Protein AF-A0A7J2KED1-F1 (afdb_monomer_lite)

Sequence (112 aa):
MYSKAILILIALILLGLGVIFLIAAARNISRLFVAIPLIALGGGIILYSMKPTPQIYKVTVQWEPGGKVLAQELKCPRCGATLPPPDPTKSMDIIKCPYCGATIKLEEQPIW

Foldseek 3Di:
DVVLVVLLVVLVVLLVVLVVLVVVCVVPVVSPVVSVVSNVSSVVSVVVSPDDDDDPPPPPDDDDPPDPPPLPQPQDPVHRHGADDDDPPDDQQWDQGPPPRDTDGPDDDDDD

Secondary structure (DSSP, 8-state):
-HHHHHHHHHHHHHHHHHHHHHHHTTT-GGGHHHHHHHHHHHHHHHHHHTSPPP-----------SS-------B-TTT-PBPPPPPTTS-TT-EEPTTT--EE---PPP--

Radius of gyration: 34.32 Å; chains: 1; bounding box: 62×32×85 Å

pLDDT: mean 72.65, std 19.13, range [36.25, 95.88]

Structure (mmCIF, N/CA/C/O backbone):
data_AF-A0A7J2KED1-F1
#
_entry.id   AF-A0A7J2KED1-F1
#
loop_
_atom_site.group_PDB
_atom_site.id
_atom_site.type_symbol
_atom_site.label_atom_id
_atom_site.label_alt_id
_atom_site.label_comp_id
_atom_site.label_asym_id
_atom_site.label_entity_id
_atom_site.label_seq_id
_atom_site.pdbx_PDB_ins_code
_atom_site.Cartn_x
_atom_site.Cartn_y
_atom_site.Cartn_z
_atom_site.occupancy
_atom_site.B_iso_or_equiv
_atom_site.auth_seq_id
_atom_site.auth_comp_id
_atom_site.auth_asym_id
_atom_site.auth_atom_id
_atom_site.pdbx_PDB_model_num
ATOM 1 N N . MET A 1 1 ? -12.126 6.780 1.538 1.00 59.22 1 MET A N 1
ATOM 2 C CA . MET A 1 1 ? -12.184 6.278 0.143 1.00 59.22 1 MET A CA 1
ATOM 3 C C . MET A 1 1 ? -11.314 7.095 -0.818 1.00 59.22 1 MET A C 1
ATOM 5 O O . MET A 1 1 ? -10.508 6.496 -1.516 1.00 59.22 1 MET A O 1
ATOM 9 N N . TYR A 1 2 ? -11.382 8.434 -0.801 1.00 69.19 2 TYR A N 1
ATOM 10 C CA . TYR A 1 2 ? -10.632 9.318 -1.718 1.00 69.19 2 TYR A CA 1
ATOM 11 C C . TYR A 1 2 ? -9.098 9.160 -1.711 1.00 69.19 2 TYR A C 1
ATOM 13 O O . TYR A 1 2 ? -8.480 9.182 -2.769 1.00 69.19 2 TYR A O 1
ATOM 21 N N . SER A 1 3 ? -8.479 8.923 -0.548 1.00 81.50 3 SER A N 1
ATOM 22 C CA . SER A 1 3 ? -7.014 8.794 -0.438 1.00 81.50 3 SER A CA 1
ATOM 23 C C . SER A 1 3 ? -6.430 7.646 -1.284 1.00 81.50 3 SER A C 1
ATOM 25 O O . SER A 1 3 ? -5.409 7.832 -1.942 1.00 81.50 3 SER A O 1
ATOM 27 N N . LYS A 1 4 ? -7.108 6.488 -1.359 1.00 85.69 4 LYS A N 1
ATOM 28 C CA . LYS A 1 4 ? -6.642 5.349 -2.172 1.00 85.69 4 LYS A CA 1
ATOM 29 C C . LYS A 1 4 ? -6.753 5.619 -3.674 1.00 85.69 4 LYS A C 1
ATOM 31 O O . LYS A 1 4 ? -5.864 5.236 -4.424 1.00 85.69 4 LYS A O 1
ATOM 36 N N . ALA A 1 5 ? -7.815 6.301 -4.105 1.00 87.62 5 ALA A N 1
ATOM 37 C CA . ALA A 1 5 ? -8.014 6.650 -5.511 1.00 87.62 5 ALA A CA 1
ATOM 38 C C . ALA A 1 5 ? -6.928 7.615 -6.017 1.00 87.62 5 ALA A C 1
ATOM 40 O O . ALA A 1 5 ? -6.387 7.420 -7.102 1.00 87.62 5 ALA A O 1
ATOM 41 N N . ILE A 1 6 ? -6.552 8.602 -5.197 1.00 90.88 6 ILE A N 1
ATOM 42 C CA . ILE A 1 6 ? -5.477 9.552 -5.516 1.00 90.88 6 ILE A CA 1
ATOM 43 C C . ILE A 1 6 ? -4.126 8.828 -5.635 1.00 90.88 6 ILE A C 1
ATOM 45 O O . ILE A 1 6 ? -3.398 9.051 -6.599 1.00 90.88 6 ILE A O 1
ATOM 49 N N . LEU A 1 7 ? -3.815 7.913 -4.709 1.00 90.94 7 LEU A N 1
ATOM 50 C CA . LEU A 1 7 ? -2.588 7.106 -4.764 1.00 90.94 7 LEU A CA 1
ATOM 51 C C . LEU A 1 7 ? -2.512 6.243 -6.032 1.00 90.94 7 LEU A C 1
ATOM 53 O O . LEU A 1 7 ? -1.450 6.144 -6.641 1.00 90.94 7 LEU A O 1
ATOM 57 N N . ILE A 1 8 ? -3.633 5.654 -6.454 1.00 91.44 8 ILE A N 1
ATOM 58 C CA . ILE A 1 8 ? -3.702 4.842 -7.678 1.00 91.44 8 ILE A CA 1
ATOM 59 C C . ILE A 1 8 ? -3.509 5.707 -8.930 1.00 91.44 8 ILE A C 1
ATOM 61 O O . ILE A 1 8 ? -2.772 5.306 -9.827 1.00 91.44 8 ILE A O 1
ATOM 65 N N . LEU A 1 9 ? -4.110 6.901 -8.987 1.00 94.38 9 LEU A N 1
ATOM 66 C CA . LEU A 1 9 ? -3.908 7.835 -10.102 1.00 94.38 9 LEU A CA 1
ATOM 67 C C . LEU A 1 9 ? -2.439 8.252 -10.236 1.00 94.38 9 LEU A C 1
ATOM 69 O O . LEU A 1 9 ? -1.882 8.207 -11.332 1.00 94.38 9 LEU A O 1
ATOM 73 N N . ILE A 1 10 ? -1.795 8.599 -9.119 1.00 94.00 10 ILE A N 1
ATOM 74 C CA . ILE A 1 10 ? -0.367 8.944 -9.094 1.00 94.00 10 ILE A CA 1
ATOM 75 C C . ILE A 1 10 ? 0.481 7.756 -9.565 1.00 94.00 10 ILE A C 1
ATOM 77 O O . ILE A 1 10 ? 1.382 7.931 -10.386 1.00 94.00 10 ILE A O 1
ATOM 81 N N . ALA A 1 11 ? 0.176 6.545 -9.094 1.00 94.31 11 ALA A N 1
ATOM 82 C CA . ALA A 1 11 ? 0.887 5.339 -9.506 1.00 94.31 11 ALA A CA 1
ATOM 83 C C . ALA A 1 11 ? 0.740 5.052 -11.009 1.00 94.31 11 ALA A C 1
ATOM 85 O O . ALA A 1 11 ? 1.718 4.675 -11.653 1.00 94.31 11 ALA 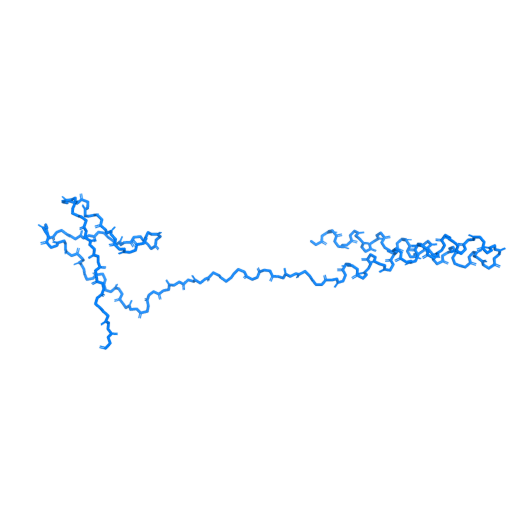A O 1
ATOM 86 N N . LEU A 1 12 ? -0.448 5.277 -11.583 1.00 95.31 12 LEU A N 1
ATOM 87 C CA . LEU A 1 12 ? -0.699 5.099 -13.014 1.00 95.31 12 LEU A CA 1
ATOM 88 C C . LEU A 1 12 ? 0.161 6.050 -13.858 1.00 95.31 12 LEU A C 1
ATOM 90 O O . LEU A 1 12 ? 0.763 5.627 -14.843 1.00 95.31 12 LEU A O 1
ATOM 94 N N . ILE A 1 13 ? 0.262 7.316 -13.442 1.00 95.75 13 ILE A N 1
ATOM 95 C CA . ILE A 1 13 ? 1.100 8.320 -14.111 1.00 95.75 13 ILE A CA 1
ATOM 96 C C . ILE A 1 13 ? 2.580 7.925 -14.025 1.00 95.75 13 ILE A C 1
ATOM 98 O O . ILE A 1 13 ? 3.276 7.946 -15.040 1.00 95.75 13 ILE A O 1
ATOM 102 N N . LEU A 1 14 ? 3.057 7.518 -12.842 1.00 95.12 14 LEU A N 1
ATOM 103 C CA . LEU A 1 14 ? 4.444 7.078 -12.643 1.00 95.12 14 LEU A CA 1
ATOM 104 C C . LEU A 1 14 ? 4.799 5.856 -13.497 1.00 95.12 14 LEU A C 1
ATOM 106 O O . LEU A 1 14 ? 5.867 5.831 -14.107 1.00 95.12 14 LEU A O 1
ATOM 110 N N . LEU A 1 15 ? 3.909 4.862 -13.565 1.00 95.56 15 LEU A N 1
ATOM 111 C CA . LEU A 1 15 ? 4.107 3.679 -14.402 1.00 95.56 15 LEU A CA 1
ATOM 112 C C . LEU A 1 15 ? 4.096 4.031 -15.888 1.00 95.56 15 LEU A C 1
ATOM 114 O O . LEU A 1 15 ? 4.971 3.570 -16.618 1.00 95.56 15 LEU A O 1
ATOM 118 N N . GLY A 1 16 ? 3.158 4.873 -16.327 1.00 95.25 16 GLY A N 1
ATOM 119 C CA . GLY A 1 16 ? 3.109 5.348 -17.709 1.00 95.25 16 GLY A CA 1
ATOM 120 C C . GLY A 1 16 ? 4.410 6.041 -18.112 1.00 95.25 16 GLY A C 1
ATOM 121 O O . GLY A 1 16 ? 5.008 5.703 -19.135 1.00 95.25 16 GLY A O 1
ATOM 122 N N . LEU A 1 17 ? 4.910 6.943 -17.263 1.00 95.25 17 LEU A N 1
ATOM 123 C CA . LEU A 1 17 ? 6.184 7.620 -17.495 1.00 95.25 17 LEU A CA 1
ATOM 124 C C . LEU A 1 17 ? 7.358 6.623 -17.467 1.00 95.25 17 LEU A C 1
ATOM 126 O O . LEU A 1 17 ? 8.235 6.678 -18.327 1.00 95.25 17 LEU A O 1
ATOM 130 N N . GLY A 1 18 ? 7.343 5.658 -16.545 1.00 95.25 18 GLY A N 1
ATOM 131 C CA . GLY A 1 18 ? 8.359 4.610 -16.439 1.00 95.25 18 GLY A CA 1
ATOM 132 C C . GLY A 1 18 ? 8.471 3.758 -17.704 1.00 95.25 18 GLY A C 1
ATOM 133 O O . GLY A 1 18 ? 9.576 3.530 -18.192 1.00 95.25 18 GLY A O 1
ATOM 134 N N . VAL A 1 19 ? 7.339 3.353 -18.287 1.00 95.75 19 VAL A N 1
ATOM 135 C CA . VAL A 1 19 ? 7.297 2.583 -19.543 1.00 95.75 19 VAL A CA 1
ATOM 136 C C . VAL A 1 19 ? 7.840 3.400 -20.715 1.00 95.75 19 VAL A C 1
ATOM 138 O O . VAL A 1 19 ? 8.629 2.883 -21.506 1.00 95.75 19 VAL A O 1
ATOM 141 N N . ILE A 1 20 ? 7.490 4.687 -20.809 1.00 95.12 20 ILE A N 1
ATOM 142 C CA . ILE A 1 20 ? 8.022 5.576 -21.854 1.00 95.12 20 ILE A CA 1
ATOM 143 C C . ILE A 1 20 ? 9.553 5.658 -21.758 1.00 95.12 20 ILE A C 1
ATOM 145 O O . ILE A 1 20 ? 10.246 5.508 -22.767 1.00 95.12 20 ILE A O 1
ATOM 149 N N . PHE A 1 21 ? 10.096 5.844 -20.552 1.00 93.75 21 PHE A N 1
ATOM 150 C CA . PHE A 1 21 ? 11.546 5.878 -20.331 1.00 93.75 21 PHE A CA 1
ATOM 151 C C . PHE A 1 21 ? 12.221 4.528 -20.592 1.00 93.75 21 PHE A C 1
ATOM 153 O O . PHE A 1 21 ? 13.354 4.504 -21.079 1.00 93.75 21 PHE A O 1
ATOM 160 N N . LEU A 1 22 ? 11.527 3.418 -20.332 1.00 94.00 22 LEU A N 1
ATOM 161 C CA . LEU A 1 22 ? 12.020 2.073 -20.612 1.00 94.00 22 LEU A CA 1
ATOM 162 C C . LEU A 1 22 ? 12.168 1.835 -22.122 1.00 94.00 22 LEU A C 1
ATOM 164 O O . LEU A 1 22 ? 13.221 1.387 -22.569 1.00 94.00 22 LEU A O 1
ATOM 168 N N . ILE A 1 23 ? 11.170 2.224 -22.922 1.00 93.88 23 ILE A N 1
ATOM 169 C CA . ILE A 1 23 ? 11.252 2.173 -24.394 1.00 93.88 23 ILE A CA 1
ATOM 170 C C . ILE A 1 23 ? 12.362 3.111 -24.889 1.00 93.88 23 ILE A C 1
ATOM 172 O O . ILE A 1 23 ? 13.168 2.757 -25.751 1.00 93.88 23 ILE A O 1
ATOM 176 N N . ALA A 1 24 ? 12.459 4.306 -24.303 1.00 92.38 24 ALA A N 1
ATOM 177 C CA . ALA A 1 24 ? 13.472 5.293 -24.656 1.00 92.38 24 ALA A CA 1
ATOM 178 C C . ALA A 1 24 ? 14.911 4.848 -24.322 1.00 92.38 24 ALA A C 1
ATOM 180 O O . ALA A 1 24 ? 15.855 5.409 -24.899 1.00 92.38 24 ALA A O 1
ATOM 181 N N . ALA A 1 25 ? 15.088 3.870 -23.426 1.00 91.88 25 ALA A N 1
ATOM 182 C CA . ALA A 1 25 ? 16.385 3.310 -23.053 1.00 91.88 25 ALA A CA 1
ATOM 183 C C . ALA A 1 25 ? 17.035 2.488 -24.173 1.00 91.88 25 ALA A C 1
ATOM 185 O O . ALA A 1 25 ? 18.258 2.371 -24.192 1.00 91.88 25 ALA A O 1
ATOM 186 N N . ALA A 1 26 ? 16.262 2.041 -25.170 1.00 90.88 26 ALA A N 1
ATOM 187 C CA . ALA A 1 26 ? 16.802 1.394 -26.367 1.00 90.88 26 ALA A CA 1
ATOM 188 C C . ALA A 1 26 ? 17.803 2.283 -27.134 1.00 90.88 26 ALA A C 1
ATOM 190 O O . ALA A 1 26 ? 18.689 1.778 -27.814 1.00 90.88 26 ALA A O 1
ATOM 191 N N . ARG A 1 27 ? 17.679 3.616 -27.020 1.00 91.25 27 ARG A N 1
ATOM 192 C CA . ARG A 1 27 ? 18.593 4.582 -27.658 1.00 91.25 27 ARG A CA 1
ATOM 193 C C . ARG A 1 27 ? 19.731 5.038 -26.750 1.00 91.25 27 ARG A C 1
ATOM 195 O O . ARG A 1 27 ? 20.760 5.454 -27.258 1.00 91.25 27 ARG A O 1
ATOM 202 N N . ASN A 1 28 ? 19.527 5.031 -25.434 1.00 91.50 28 ASN A N 1
ATOM 203 C CA . ASN A 1 28 ? 20.495 5.518 -24.455 1.00 91.50 28 ASN A CA 1
ATOM 204 C C . ASN A 1 28 ? 20.336 4.746 -23.145 1.00 91.50 28 ASN A C 1
ATOM 206 O O . ASN A 1 28 ? 19.344 4.932 -22.436 1.00 91.50 28 ASN A O 1
ATOM 210 N N . ILE A 1 29 ? 21.348 3.948 -22.792 1.00 92.69 29 ILE A N 1
ATOM 211 C CA . ILE A 1 29 ? 21.336 3.108 -21.586 1.00 92.69 29 ILE A CA 1
ATOM 212 C C . ILE A 1 29 ? 21.205 3.932 -20.296 1.00 92.69 29 ILE A C 1
ATOM 214 O O . ILE A 1 29 ? 20.650 3.463 -19.312 1.00 92.69 29 ILE A O 1
ATOM 218 N N . SER A 1 30 ? 21.630 5.199 -20.297 1.00 91.81 30 SER A N 1
ATOM 219 C CA . SER A 1 30 ? 21.481 6.102 -19.149 1.00 91.81 30 SER A CA 1
ATOM 220 C C . SER A 1 30 ? 20.023 6.292 -18.712 1.00 91.81 30 SER A C 1
ATOM 222 O O . SER A 1 30 ? 19.759 6.552 -17.540 1.00 91.81 30 SER A O 1
ATOM 224 N N . ARG A 1 31 ? 19.054 6.101 -19.618 1.00 92.12 31 ARG A N 1
ATOM 225 C CA . ARG A 1 31 ? 17.618 6.224 -19.315 1.00 92.12 31 ARG A CA 1
ATOM 226 C C . ARG A 1 31 ? 17.070 5.051 -18.498 1.00 92.12 31 ARG A C 1
ATOM 228 O O . ARG A 1 31 ? 16.045 5.221 -17.843 1.00 92.12 31 ARG A O 1
ATOM 235 N N . LEU A 1 32 ? 17.761 3.907 -18.459 1.00 92.38 32 LEU A N 1
ATOM 236 C CA . LEU A 1 32 ? 17.391 2.781 -17.588 1.00 92.38 32 LEU A CA 1
ATOM 237 C C . LEU A 1 32 ? 17.470 3.156 -16.106 1.00 92.38 32 LEU A C 1
ATOM 239 O O . LEU A 1 32 ? 16.594 2.767 -15.337 1.00 92.38 32 LEU A O 1
ATOM 243 N N . PHE A 1 33 ? 18.450 3.981 -15.721 1.00 94.25 33 PHE A N 1
ATOM 244 C CA . PHE A 1 33 ? 18.575 4.479 -14.348 1.00 94.25 33 PHE A CA 1
ATOM 245 C C . PHE A 1 33 ? 17.385 5.338 -13.911 1.00 94.25 33 PHE A C 1
ATOM 247 O O . PHE A 1 33 ? 17.144 5.464 -12.718 1.00 94.25 33 PHE A O 1
ATOM 254 N N . VAL A 1 34 ? 16.624 5.896 -14.858 1.00 93.38 34 VAL A N 1
ATOM 255 C CA . VAL A 1 34 ? 15.394 6.654 -14.585 1.00 93.38 34 VAL A CA 1
ATOM 256 C C . VAL A 1 34 ? 14.161 5.751 -14.663 1.00 93.38 34 VAL A C 1
ATOM 258 O O . VAL A 1 34 ? 13.264 5.858 -13.831 1.00 93.38 34 VAL A O 1
ATOM 261 N N . ALA A 1 35 ? 14.121 4.827 -15.625 1.00 94.38 35 ALA A N 1
ATOM 262 C CA . ALA A 1 35 ? 12.989 3.923 -15.819 1.00 94.38 35 ALA A CA 1
ATOM 263 C C . ALA A 1 35 ? 12.776 2.976 -14.624 1.00 94.38 35 ALA A C 1
ATOM 265 O O . ALA A 1 35 ? 11.650 2.823 -14.150 1.00 94.38 35 ALA A O 1
ATOM 266 N N . ILE A 1 36 ? 13.855 2.370 -14.114 1.00 94.81 36 ILE A N 1
ATOM 267 C CA . ILE A 1 36 ? 13.807 1.406 -13.004 1.00 94.81 36 ILE A CA 1
ATOM 268 C C . ILE A 1 36 ? 13.164 2.005 -11.742 1.00 94.81 36 ILE A C 1
ATOM 270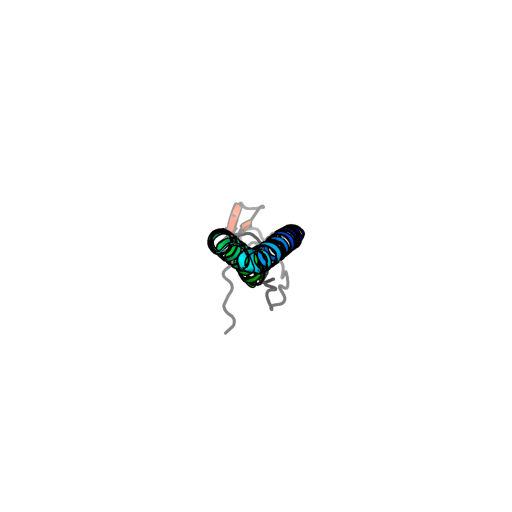 O O . ILE A 1 36 ? 12.187 1.424 -11.264 1.00 94.81 36 ILE A O 1
ATOM 274 N N . PRO A 1 37 ? 13.635 3.144 -11.192 1.00 95.38 37 PRO A N 1
ATOM 275 C CA . PRO A 1 37 ? 13.043 3.699 -9.980 1.00 95.38 37 PRO A CA 1
ATOM 276 C C . PRO A 1 37 ? 11.596 4.145 -10.192 1.00 95.38 37 PRO A C 1
ATOM 278 O O . PRO A 1 37 ? 10.789 3.974 -9.284 1.00 95.38 37 PRO A O 1
ATOM 281 N N . LEU A 1 38 ? 11.232 4.651 -11.377 1.00 95.06 38 LEU A N 1
ATOM 282 C CA . LEU A 1 38 ? 9.848 5.034 -11.679 1.00 95.06 38 LEU A CA 1
ATOM 283 C C . LEU A 1 38 ? 8.892 3.841 -11.650 1.00 95.06 38 LEU A C 1
ATOM 285 O O . LEU A 1 38 ? 7.828 3.918 -11.033 1.00 95.06 38 LEU A O 1
ATOM 289 N N . ILE A 1 39 ? 9.281 2.735 -12.288 1.00 95.62 39 ILE A N 1
ATOM 290 C CA . ILE A 1 39 ? 8.474 1.513 -12.301 1.00 95.62 39 ILE A CA 1
ATOM 291 C C . ILE A 1 39 ? 8.415 0.898 -10.900 1.00 95.62 39 ILE A C 1
ATOM 293 O O . ILE A 1 39 ? 7.338 0.506 -10.450 1.00 95.62 39 ILE A O 1
ATOM 297 N N . ALA A 1 40 ? 9.542 0.867 -10.185 1.00 95.88 40 ALA A N 1
ATOM 298 C CA . ALA A 1 40 ? 9.607 0.348 -8.822 1.00 95.88 40 ALA A CA 1
ATOM 299 C C . ALA A 1 40 ? 8.721 1.152 -7.854 1.00 95.88 40 ALA A C 1
ATOM 301 O O . ALA A 1 40 ? 7.965 0.562 -7.083 1.00 95.88 40 ALA A O 1
ATOM 302 N N . LEU A 1 41 ? 8.755 2.487 -7.925 1.00 95.44 41 LEU A N 1
ATOM 303 C CA . LEU A 1 41 ? 7.896 3.361 -7.122 1.00 95.44 41 LEU A CA 1
ATOM 304 C C . LEU A 1 41 ? 6.421 3.198 -7.489 1.00 95.44 41 LEU A C 1
ATOM 306 O O . LEU A 1 41 ? 5.594 3.000 -6.600 1.00 95.44 41 LEU A O 1
ATOM 310 N N . GLY A 1 42 ? 6.086 3.237 -8.782 1.00 94.31 42 GLY A N 1
ATOM 311 C CA . GLY A 1 42 ? 4.708 3.070 -9.248 1.00 94.31 42 GLY A CA 1
ATOM 312 C C . GLY A 1 42 ? 4.112 1.728 -8.813 1.00 94.31 42 GLY A C 1
ATOM 313 O O . GLY A 1 42 ? 3.026 1.688 -8.234 1.00 94.31 42 GLY A O 1
ATOM 314 N N . GLY A 1 43 ? 4.856 0.634 -8.999 1.00 94.12 43 GLY A N 1
ATOM 315 C CA . GLY A 1 43 ? 4.458 -0.697 -8.537 1.00 94.12 43 GLY A CA 1
ATOM 316 C C . GLY A 1 43 ? 4.363 -0.792 -7.011 1.00 94.12 43 GLY A C 1
ATOM 317 O O . GLY A 1 43 ? 3.387 -1.328 -6.485 1.00 94.12 43 GLY A O 1
ATOM 318 N N . GLY A 1 44 ? 5.323 -0.210 -6.288 1.00 94.00 44 GLY A N 1
ATOM 319 C CA . GLY A 1 44 ? 5.334 -0.184 -4.825 1.00 94.00 44 GLY A CA 1
ATOM 320 C C . GLY A 1 44 ? 4.107 0.509 -4.227 1.00 94.00 44 GLY A C 1
ATOM 321 O O . GLY A 1 44 ? 3.513 -0.005 -3.278 1.00 94.00 44 GLY A O 1
ATOM 322 N N . ILE A 1 45 ? 3.671 1.627 -4.816 1.00 92.62 45 ILE A N 1
ATOM 323 C CA . ILE A 1 45 ? 2.468 2.354 -4.377 1.00 92.62 45 ILE A CA 1
ATOM 324 C C . ILE A 1 45 ? 1.207 1.501 -4.575 1.00 92.62 45 ILE A C 1
ATOM 326 O O . ILE A 1 45 ? 0.344 1.469 -3.694 1.00 92.62 45 ILE A O 1
ATOM 330 N N . ILE A 1 46 ? 1.098 0.774 -5.692 1.00 91.69 46 ILE A N 1
ATOM 331 C CA . ILE A 1 46 ? -0.047 -0.116 -5.952 1.00 91.69 46 ILE A CA 1
ATOM 332 C C . ILE A 1 46 ? -0.090 -1.242 -4.920 1.00 91.69 46 ILE A C 1
ATOM 334 O O . ILE A 1 46 ? -1.127 -1.454 -4.286 1.00 91.69 46 ILE A O 1
ATOM 338 N N . LEU A 1 47 ? 1.043 -1.913 -4.695 1.00 91.31 47 LEU A N 1
ATOM 339 C CA . LEU A 1 47 ? 1.155 -2.988 -3.706 1.00 91.31 47 LEU A CA 1
ATOM 340 C C . LEU A 1 47 ? 0.820 -2.500 -2.292 1.00 91.31 47 LEU A C 1
ATOM 342 O O . LEU A 1 47 ? 0.155 -3.202 -1.528 1.00 91.31 47 LEU A O 1
ATOM 346 N N . TYR A 1 48 ? 1.239 -1.283 -1.945 1.00 89.88 48 TYR A N 1
ATOM 347 C CA . TYR A 1 48 ? 0.899 -0.668 -0.667 1.00 89.88 48 TYR A CA 1
ATOM 348 C C . TYR A 1 48 ? -0.602 -0.355 -0.557 1.00 89.88 48 TYR A C 1
ATOM 350 O O . TYR A 1 48 ? -1.222 -0.637 0.467 1.00 89.88 48 TYR A O 1
ATOM 358 N N . SER A 1 49 ? -1.220 0.166 -1.619 1.00 87.56 49 SER A N 1
ATOM 359 C CA . SER A 1 49 ? -2.655 0.495 -1.636 1.00 87.56 49 SER A CA 1
ATOM 360 C C . SER A 1 49 ? -3.557 -0.746 -1.506 1.00 87.56 49 SER A C 1
ATOM 362 O O . SER A 1 49 ? -4.635 -0.683 -0.893 1.00 87.56 49 SER A O 1
ATOM 364 N N . MET A 1 50 ? -3.088 -1.887 -2.027 1.00 84.25 50 MET A N 1
ATOM 365 C CA . MET A 1 50 ? -3.753 -3.192 -1.945 1.00 84.25 50 MET A CA 1
ATOM 366 C C . MET A 1 50 ? -3.735 -3.819 -0.543 1.00 84.25 50 MET A C 1
ATOM 368 O O . MET A 1 50 ? -4.475 -4.774 -0.306 1.00 84.25 50 MET A O 1
ATOM 372 N N . LYS A 1 51 ? -2.940 -3.302 0.406 1.00 85.62 51 LYS A N 1
ATOM 373 C CA . LYS A 1 51 ? -2.909 -3.846 1.771 1.00 85.62 51 LYS A CA 1
ATOM 374 C C . LYS A 1 51 ? -4.309 -3.723 2.414 1.00 85.62 51 LYS A C 1
ATOM 376 O O . LYS A 1 51 ? -4.890 -2.626 2.404 1.00 85.62 51 LYS A O 1
ATOM 381 N N . PRO A 1 52 ? -4.875 -4.814 2.968 1.00 78.12 52 PRO A N 1
ATOM 382 C CA . PRO A 1 52 ? -6.167 -4.758 3.639 1.00 78.12 52 PRO A CA 1
ATOM 383 C C . PRO A 1 52 ? -6.063 -3.868 4.879 1.00 78.12 52 PRO A C 1
ATOM 385 O O . PRO A 1 52 ? -5.190 -4.046 5.725 1.00 78.12 52 PRO A O 1
ATOM 388 N N . THR A 1 53 ? -6.953 -2.883 4.977 1.00 78.31 53 THR A N 1
ATOM 389 C CA . THR A 1 53 ? -7.090 -2.065 6.185 1.00 78.31 53 THR A CA 1
ATOM 390 C C . THR A 1 53 ? -7.828 -2.881 7.244 1.00 78.31 53 THR A C 1
ATOM 392 O O . THR A 1 53 ? -8.923 -3.363 6.935 1.00 78.31 53 THR A O 1
ATOM 395 N N . PRO A 1 54 ? -7.280 -3.040 8.464 1.00 77.62 54 PRO A N 1
ATOM 396 C CA . PRO A 1 54 ? -7.952 -3.785 9.518 1.00 77.62 54 PRO A CA 1
ATOM 397 C C . PRO A 1 54 ? -9.269 -3.089 9.858 1.00 77.62 54 PRO A C 1
ATOM 399 O O . PRO A 1 54 ? -9.291 -1.920 10.246 1.00 77.62 54 PRO A O 1
ATOM 402 N N . GLN A 1 55 ? -10.379 -3.800 9.671 1.00 74.12 55 GLN A N 1
ATOM 403 C CA . GLN A 1 55 ? -11.678 -3.328 10.121 1.00 74.12 55 GLN A CA 1
ATOM 404 C C . GLN A 1 55 ? -11.749 -3.573 11.627 1.00 74.12 55 GLN A C 1
ATOM 406 O O . GLN A 1 55 ? -11.746 -4.715 12.081 1.00 74.12 55 GLN A O 1
ATOM 411 N N . ILE A 1 56 ? -11.739 -2.495 12.408 1.00 75.88 56 ILE A N 1
ATOM 412 C CA . ILE A 1 56 ? -11.918 -2.577 13.856 1.00 75.88 56 ILE A CA 1
ATOM 413 C C . ILE A 1 56 ? -13.410 -2.799 14.096 1.00 75.88 56 ILE A C 1
ATOM 415 O O . ILE A 1 56 ? -14.200 -1.855 14.064 1.00 75.88 56 ILE A O 1
ATOM 419 N N . TYR A 1 57 ? -13.801 -4.051 14.308 1.00 75.31 57 TYR A N 1
ATOM 420 C CA . TYR A 1 57 ? -15.157 -4.385 14.723 1.00 75.31 57 TYR A CA 1
ATOM 421 C C . TYR A 1 57 ? -15.337 -3.937 16.174 1.00 75.31 57 TYR A C 1
ATOM 423 O O . TYR A 1 57 ? -14.819 -4.558 17.101 1.00 75.31 57 TYR A O 1
ATOM 431 N N . LYS A 1 58 ? -16.050 -2.826 16.385 1.00 74.19 58 LYS A N 1
ATOM 432 C CA . LYS A 1 58 ? -16.515 -2.456 17.724 1.00 74.19 58 LYS A CA 1
ATOM 433 C C . LYS A 1 58 ? -17.672 -3.380 18.083 1.00 74.19 58 LYS A C 1
ATOM 435 O O . LYS A 1 58 ? -18.798 -3.164 17.648 1.00 74.19 58 LYS A O 1
ATOM 440 N N . VAL A 1 59 ? -17.377 -4.424 18.849 1.00 74.44 59 VAL A N 1
ATOM 441 C CA . VAL A 1 59 ? -18.405 -5.267 19.460 1.00 74.44 59 VAL A CA 1
ATOM 442 C C . VAL A 1 59 ? -19.001 -4.481 20.624 1.00 74.44 59 VAL A C 1
ATOM 444 O O . VAL A 1 59 ? -18.431 -4.427 21.711 1.00 74.44 59 VAL A O 1
ATOM 447 N N . THR A 1 60 ? -20.125 -3.812 20.383 1.00 72.81 60 THR A N 1
ATOM 448 C CA . THR A 1 60 ? -20.946 -3.259 21.461 1.00 72.81 60 THR A CA 1
ATOM 449 C C . THR A 1 60 ? -21.795 -4.394 22.012 1.00 72.81 60 THR A C 1
ATOM 451 O O . THR A 1 60 ? -22.801 -4.769 21.420 1.00 72.81 60 THR A O 1
ATOM 454 N N . VAL A 1 61 ? -21.358 -4.976 23.127 1.00 71.19 61 VAL A N 1
ATOM 455 C CA . VAL A 1 61 ? -22.149 -5.958 23.873 1.00 71.19 61 VAL A CA 1
ATOM 456 C C . VAL A 1 61 ? -23.224 -5.196 24.643 1.00 71.19 61 VAL A C 1
ATOM 458 O O . VAL A 1 61 ? -22.915 -4.494 25.607 1.00 71.19 61 VAL A O 1
ATOM 461 N N . GLN A 1 62 ? -24.474 -5.283 24.190 1.00 67.75 62 GLN A N 1
ATOM 462 C CA . GLN A 1 62 ? -25.612 -4.897 25.017 1.00 67.75 62 GLN A CA 1
ATOM 463 C C . GLN A 1 62 ? -25.883 -6.054 25.976 1.00 67.75 62 GLN A C 1
ATOM 465 O O . GLN A 1 62 ? -26.234 -7.154 25.558 1.00 67.75 62 GLN A O 1
ATOM 470 N N . TRP A 1 63 ? -25.614 -5.822 27.258 1.00 58.03 63 TRP A N 1
ATOM 471 C CA . TRP A 1 63 ? -25.971 -6.753 28.317 1.00 58.03 63 TRP A CA 1
ATOM 472 C C . TRP A 1 63 ? -27.427 -6.506 28.701 1.00 58.03 63 TRP A C 1
ATOM 474 O O . TRP A 1 63 ? -27.734 -5.542 29.399 1.00 58.03 63 TRP A O 1
ATOM 484 N N . GLU A 1 64 ? -28.321 -7.375 28.242 1.00 58.00 64 GLU A N 1
ATOM 485 C CA . GLU A 1 64 ? -29.655 -7.517 28.818 1.00 58.00 64 GLU A CA 1
ATOM 486 C C . GLU A 1 64 ? -29.573 -8.560 29.941 1.00 58.00 64 GLU A C 1
ATOM 488 O O . GLU A 1 64 ? -29.217 -9.712 29.672 1.00 58.00 64 GLU A O 1
ATOM 493 N N . PRO A 1 65 ? -29.848 -8.200 31.210 1.00 63.75 65 PRO A N 1
ATOM 494 C CA . PRO A 1 65 ? -29.938 -9.197 32.265 1.00 63.75 65 PRO A CA 1
ATOM 495 C C . PRO A 1 65 ? -31.080 -10.162 31.918 1.00 63.75 65 PRO A C 1
ATOM 497 O O . PRO A 1 65 ? -32.241 -9.772 31.851 1.00 63.75 65 PRO A O 1
ATOM 500 N N . GLY A 1 66 ? -30.745 -11.434 31.681 1.00 52.62 66 GLY A N 1
ATOM 501 C CA . GLY A 1 66 ? -31.677 -12.497 31.271 1.00 52.62 66 GLY A CA 1
ATOM 502 C C . GLY A 1 66 ? -32.692 -12.925 32.338 1.00 52.62 66 GLY A C 1
ATOM 503 O O . GLY A 1 66 ? -33.392 -13.920 32.166 1.00 52.62 66 GLY A O 1
ATOM 504 N N . GLY A 1 67 ? -32.779 -12.195 33.446 1.00 48.84 67 GLY A N 1
ATOM 505 C CA . GLY A 1 67 ? -33.822 -12.356 34.442 1.00 48.84 67 GLY A CA 1
ATOM 506 C C . GLY A 1 67 ? -34.869 -11.277 34.241 1.00 48.84 67 GLY A C 1
ATOM 507 O O . GLY A 1 67 ? -34.534 -10.119 34.004 1.00 48.84 67 GLY A O 1
ATOM 508 N N . LYS A 1 68 ? -36.150 -11.627 34.393 1.00 44.75 68 LYS A N 1
ATOM 509 C CA . LYS A 1 68 ? -37.169 -10.613 34.656 1.00 44.75 68 LYS A CA 1
ATOM 510 C C . LYS A 1 68 ? -36.692 -9.865 35.899 1.00 44.75 68 LYS A C 1
ATOM 512 O O . LYS A 1 68 ? -36.880 -10.358 37.008 1.00 44.75 68 LYS A O 1
ATOM 517 N N . VAL A 1 69 ? -36.106 -8.681 35.727 1.00 51.00 69 VAL A N 1
ATOM 518 C CA . VAL A 1 69 ? -36.166 -7.629 36.735 1.00 51.00 69 VAL A CA 1
ATOM 519 C C . VAL A 1 69 ? -37.641 -7.271 36.816 1.00 51.00 69 VAL A C 1
ATOM 521 O O . VAL A 1 69 ? -38.119 -6.274 36.280 1.00 51.00 69 VAL A O 1
ATOM 524 N N .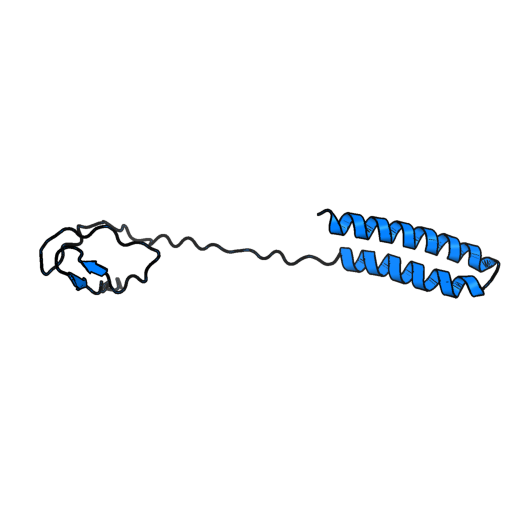 LEU A 1 70 ? -38.400 -8.166 37.456 1.00 44.00 70 LEU A N 1
ATOM 525 C CA . LEU A 1 70 ? -39.525 -7.774 38.258 1.00 44.00 70 LEU A CA 1
ATOM 526 C C . LEU A 1 70 ? -38.906 -6.701 39.132 1.00 44.00 70 LEU A C 1
ATOM 528 O O . LEU A 1 70 ? -38.122 -6.989 40.035 1.00 44.00 70 LEU A O 1
ATOM 532 N N . ALA A 1 71 ? -39.174 -5.453 38.766 1.00 46.69 71 ALA A N 1
ATOM 533 C CA . ALA A 1 71 ? -39.110 -4.313 39.643 1.00 46.69 71 ALA A CA 1
ATOM 534 C C . ALA A 1 71 ? -40.093 -4.599 40.788 1.00 46.69 71 ALA A C 1
ATOM 536 O O . ALA A 1 71 ? -41.141 -3.972 40.914 1.00 46.69 71 ALA A O 1
ATOM 537 N N . GLN A 1 72 ? -39.790 -5.638 41.566 1.00 43.72 72 GLN A N 1
ATOM 538 C CA . GLN A 1 72 ? -40.451 -6.035 42.777 1.00 43.72 72 GLN A CA 1
ATOM 539 C C . GLN A 1 72 ? -39.971 -4.983 43.753 1.00 43.72 72 GLN A C 1
ATOM 541 O O . GLN A 1 72 ? -38.938 -5.154 44.390 1.00 43.72 72 GLN A O 1
ATOM 546 N N . GLU A 1 73 ? -40.636 -3.829 43.673 1.00 46.91 73 GLU A N 1
ATOM 547 C CA . GLU A 1 73 ? -40.635 -2.715 44.607 1.00 46.91 73 GLU A CA 1
ATOM 548 C C . GLU A 1 73 ? -39.497 -2.854 45.615 1.00 46.91 73 GLU A C 1
ATOM 550 O O . GLU A 1 73 ? -39.680 -3.439 46.684 1.00 46.91 73 GLU A O 1
ATOM 555 N N . LEU A 1 74 ? -38.296 -2.397 45.237 1.00 53.62 74 LEU A N 1
ATOM 556 C CA . LEU A 1 74 ? -37.143 -2.392 46.128 1.00 53.62 74 LEU A CA 1
ATOM 557 C C . LEU A 1 74 ? -37.502 -1.471 47.301 1.00 53.62 74 LEU A C 1
ATOM 559 O O . LEU A 1 74 ? -37.331 -0.253 47.237 1.00 53.62 74 LEU A O 1
ATOM 563 N N . LYS A 1 75 ? -38.097 -2.049 48.344 1.00 54.31 75 LYS A N 1
ATOM 564 C CA . LYS A 1 75 ? -38.480 -1.360 49.571 1.00 54.31 75 LYS A CA 1
ATOM 565 C C . LYS A 1 75 ? -37.225 -1.218 50.406 1.00 54.31 75 LYS A C 1
ATOM 567 O O . LYS A 1 75 ? -36.562 -2.201 50.733 1.00 54.31 75 LYS A O 1
ATOM 572 N N . CYS A 1 76 ? -36.885 0.014 50.760 1.00 52.66 76 CYS A N 1
ATOM 573 C CA . CYS A 1 76 ? -35.778 0.255 51.673 1.00 52.66 76 CYS A CA 1
ATOM 574 C C . CYS A 1 76 ? -36.052 -0.459 53.018 1.00 52.66 76 CYS A C 1
ATOM 576 O O . CYS A 1 76 ? -37.068 -0.157 53.645 1.00 52.66 76 CYS A O 1
ATOM 578 N N . PRO A 1 77 ? -35.156 -1.326 53.531 1.00 57.88 77 PRO A N 1
ATOM 579 C CA . PRO A 1 77 ? -35.369 -2.038 54.798 1.00 57.88 77 PRO A CA 1
ATOM 580 C C . PRO A 1 77 ? -35.402 -1.098 56.013 1.00 57.88 77 PRO A C 1
ATOM 582 O O . PRO A 1 77 ? -35.814 -1.499 57.095 1.00 57.88 77 PRO A O 1
ATOM 585 N N . ARG A 1 78 ? -34.960 0.158 55.842 1.00 49.19 78 ARG A N 1
ATOM 586 C CA . ARG A 1 78 ? -34.900 1.164 56.909 1.00 49.19 78 ARG A CA 1
ATOM 587 C C . ARG A 1 78 ? -36.071 2.152 56.897 1.00 49.19 78 ARG A C 1
ATOM 589 O O . ARG A 1 78 ? -36.423 2.654 57.955 1.00 49.19 78 ARG A O 1
ATOM 596 N N . CYS A 1 79 ? -36.651 2.467 55.736 1.00 52.41 79 CYS A N 1
ATOM 597 C CA . CYS A 1 79 ? -37.733 3.459 55.637 1.00 52.41 79 CYS A CA 1
ATOM 598 C C . CYS A 1 79 ? -38.978 2.988 54.873 1.00 52.41 79 CYS A C 1
ATOM 600 O O . CYS A 1 79 ? -39.945 3.736 54.790 1.00 52.41 79 CYS A O 1
ATOM 602 N N . GLY A 1 80 ? -38.975 1.780 54.302 1.00 57.69 80 GLY A N 1
ATOM 603 C CA . GLY A 1 80 ? -40.112 1.213 53.570 1.00 57.69 80 GLY A CA 1
ATOM 604 C C . GLY A 1 80 ? -40.449 1.902 52.242 1.00 57.69 80 GLY A C 1
ATOM 605 O O . GLY A 1 80 ? -41.374 1.465 51.564 1.00 57.69 80 GLY A O 1
ATOM 606 N N . ALA A 1 81 ? -39.714 2.950 51.854 1.00 58.31 81 ALA A N 1
ATOM 607 C CA . ALA A 1 81 ? -39.952 3.699 50.624 1.00 58.31 81 ALA A CA 1
ATOM 608 C C . ALA A 1 81 ? -39.496 2.919 49.381 1.00 58.31 81 ALA A C 1
ATOM 610 O O . ALA A 1 81 ? -38.461 2.243 49.406 1.00 58.31 81 ALA A O 1
ATOM 611 N N . THR A 1 82 ? -40.264 3.053 48.298 1.00 54.62 82 THR A N 1
ATOM 612 C CA . THR A 1 82 ? -39.975 2.476 46.981 1.00 54.62 82 THR A CA 1
ATOM 613 C C . THR A 1 82 ? -38.778 3.187 46.355 1.00 54.62 82 THR A C 1
ATOM 615 O O . THR A 1 82 ? -38.807 4.402 46.147 1.00 54.62 82 THR A O 1
ATOM 618 N N . LEU A 1 83 ? -37.702 2.449 46.084 1.00 59.75 83 LEU A N 1
ATOM 619 C CA . LEU A 1 83 ? -36.504 2.990 45.444 1.00 59.75 83 LEU A CA 1
ATOM 620 C C . LEU A 1 83 ? -36.715 3.122 43.922 1.00 59.75 83 LEU A C 1
ATOM 622 O O . LEU A 1 83 ? -37.311 2.227 43.318 1.00 59.75 83 LEU A O 1
ATOM 626 N N . PRO A 1 84 ? -36.239 4.213 43.289 1.00 57.12 84 PRO A N 1
ATOM 627 C CA . PRO A 1 84 ? -36.284 4.352 41.837 1.00 57.12 84 PRO A CA 1
ATOM 628 C C . PRO A 1 84 ? -35.372 3.317 41.146 1.00 57.12 84 PRO A C 1
ATOM 630 O O . PRO A 1 84 ? -34.412 2.848 41.766 1.00 57.12 84 PRO A O 1
ATOM 633 N N . PRO A 1 85 ? -35.650 2.960 39.875 1.00 57.03 85 PRO A N 1
ATOM 634 C CA . PRO A 1 85 ? -34.867 1.975 39.129 1.00 57.03 85 PRO A CA 1
ATOM 635 C C . PRO A 1 85 ? -33.376 2.358 39.073 1.00 57.03 85 PRO A C 1
ATOM 637 O O . PRO A 1 85 ? -33.074 3.527 38.825 1.00 57.03 85 PRO A O 1
ATOM 640 N N . PRO A 1 86 ? -32.437 1.420 39.304 1.00 56.78 86 PRO A N 1
ATOM 641 C CA . PRO A 1 86 ? -31.010 1.716 39.238 1.00 56.78 86 PRO A CA 1
ATOM 642 C C . PRO A 1 86 ? -30.552 2.005 37.802 1.00 56.78 86 PRO A C 1
ATOM 644 O O . PRO A 1 86 ? -30.900 1.283 36.869 1.00 56.78 86 PRO A O 1
ATOM 647 N N . ASP A 1 87 ? -29.731 3.046 37.640 1.00 51.88 87 ASP A N 1
ATOM 648 C CA . ASP A 1 87 ? -29.069 3.367 36.374 1.00 51.88 87 ASP A CA 1
ATOM 649 C C . ASP A 1 87 ? -28.036 2.281 36.009 1.00 51.88 87 ASP A C 1
ATOM 651 O O . ASP A 1 87 ? -27.124 2.027 36.803 1.00 51.88 87 ASP A O 1
ATOM 655 N N . PRO A 1 88 ? -28.075 1.707 34.791 1.00 52.72 88 PRO A N 1
ATOM 656 C CA . PRO A 1 88 ? -27.170 0.631 34.363 1.00 52.72 88 PRO A CA 1
ATOM 657 C C . PRO A 1 88 ? -25.703 1.070 34.163 1.00 52.72 88 PRO A C 1
ATOM 659 O O . PRO A 1 88 ? -24.847 0.248 33.848 1.00 52.72 88 PRO A O 1
ATOM 662 N N . THR A 1 89 ? -25.393 2.360 34.329 1.00 52.00 89 THR A N 1
ATOM 663 C CA . THR A 1 89 ? -24.058 2.944 34.086 1.00 52.00 89 THR A CA 1
ATOM 664 C C . THR A 1 89 ? -23.195 3.025 35.350 1.00 52.00 89 THR A C 1
ATOM 666 O O . THR A 1 89 ? -21.987 3.249 35.262 1.00 52.00 89 THR A O 1
ATOM 669 N N . LYS A 1 90 ? -23.785 2.876 36.542 1.00 47.03 90 LYS A N 1
ATOM 670 C CA . LYS A 1 90 ? -23.052 2.885 37.816 1.00 47.03 90 LYS A CA 1
ATOM 671 C C . LYS A 1 90 ? -22.997 1.464 38.357 1.00 47.03 90 LYS A C 1
ATOM 673 O O . LYS A 1 90 ? -24.005 0.768 38.345 1.00 47.03 90 LYS A O 1
ATOM 678 N N . SER A 1 91 ? -21.816 1.043 38.806 1.00 43.69 91 SER A N 1
ATOM 679 C CA . SER A 1 91 ? -21.598 -0.254 39.447 1.00 43.69 91 SER A CA 1
ATOM 680 C C . SER A 1 91 ? -22.710 -0.537 40.463 1.00 43.69 91 SER A C 1
ATOM 682 O O . SER A 1 91 ? -22.939 0.261 41.374 1.00 43.69 91 SER A O 1
ATOM 684 N N . MET A 1 92 ? -23.415 -1.657 40.272 1.00 56.34 92 MET A N 1
ATOM 685 C CA . MET A 1 92 ? -24.628 -2.075 40.998 1.00 56.34 92 MET A CA 1
ATOM 686 C C . MET A 1 92 ? -24.437 -2.296 42.510 1.00 56.34 92 MET A C 1
ATOM 688 O O . MET A 1 92 ? -25.366 -2.712 43.194 1.00 56.34 92 MET A O 1
ATOM 692 N N . ASP A 1 93 ? -23.271 -1.985 43.073 1.00 53.38 93 ASP A N 1
ATOM 693 C CA . ASP A 1 93 ? -22.914 -2.432 44.416 1.00 53.38 93 ASP A CA 1
ATOM 694 C C . ASP A 1 93 ? -23.361 -1.486 45.536 1.00 53.38 93 ASP A C 1
ATOM 696 O O . ASP A 1 93 ? -23.401 -1.897 46.694 1.00 53.38 93 ASP A O 1
ATOM 700 N N . ILE A 1 94 ? -23.673 -0.212 45.260 1.00 53.62 94 ILE A N 1
ATOM 701 C CA . ILE A 1 94 ? -24.022 0.750 46.323 1.00 53.62 94 ILE A CA 1
ATOM 702 C C . ILE A 1 94 ? -25.086 1.738 45.836 1.00 53.62 94 ILE A C 1
ATOM 704 O O . ILE A 1 94 ? -24.775 2.761 45.221 1.00 53.62 94 ILE A O 1
ATOM 708 N N . ILE A 1 95 ? -26.3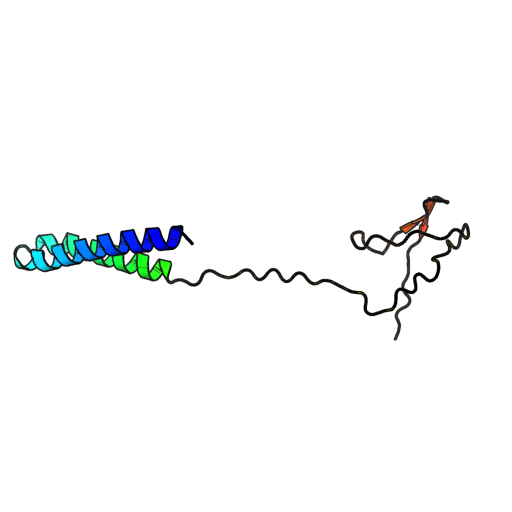49 1.487 46.187 1.00 58.94 95 ILE A N 1
ATOM 709 C CA . ILE A 1 95 ? -27.441 2.442 45.963 1.00 58.94 95 ILE A CA 1
ATOM 710 C C . ILE A 1 95 ? -27.635 3.261 47.243 1.00 58.94 95 ILE A C 1
ATOM 712 O O . ILE A 1 95 ? -27.882 2.724 48.325 1.00 58.94 95 ILE A O 1
ATOM 716 N N . LYS A 1 96 ? -27.523 4.590 47.136 1.00 56.09 96 LYS A N 1
ATOM 717 C CA . LYS A 1 96 ? -27.916 5.509 48.212 1.00 56.09 96 LYS A CA 1
ATOM 718 C C . LYS A 1 96 ? -29.416 5.760 48.128 1.00 56.09 96 LYS A C 1
ATOM 720 O O . LYS A 1 96 ? -29.890 6.308 47.137 1.00 56.09 96 LYS A O 1
ATOM 725 N N . CYS A 1 97 ? -30.152 5.398 49.175 1.00 54.94 97 CYS A N 1
ATOM 726 C CA . CYS A 1 97 ? -31.569 5.732 49.285 1.00 54.94 97 CYS A CA 1
ATOM 727 C C . CYS A 1 97 ? -31.739 7.264 49.389 1.00 54.94 97 CYS A C 1
ATOM 729 O O . CYS A 1 97 ? -31.237 7.849 50.356 1.00 54.94 97 CYS A O 1
ATOM 731 N N . PRO A 1 98 ? -32.461 7.923 48.460 1.00 59.81 98 PRO A N 1
ATOM 732 C CA . PRO A 1 98 ? -32.651 9.377 48.475 1.00 59.81 98 PRO A CA 1
ATOM 733 C C . PRO A 1 98 ? -33.529 9.858 49.640 1.00 59.81 98 PRO A C 1
ATOM 735 O O . PRO A 1 98 ? -33.501 11.036 49.976 1.00 59.81 98 PRO A O 1
ATOM 738 N N . TYR A 1 99 ? -34.275 8.955 50.284 1.00 56.75 99 TYR A N 1
ATOM 739 C CA . TYR A 1 99 ? -35.209 9.296 51.361 1.00 56.75 99 TYR A CA 1
ATOM 740 C C . TYR A 1 99 ? -34.618 9.178 5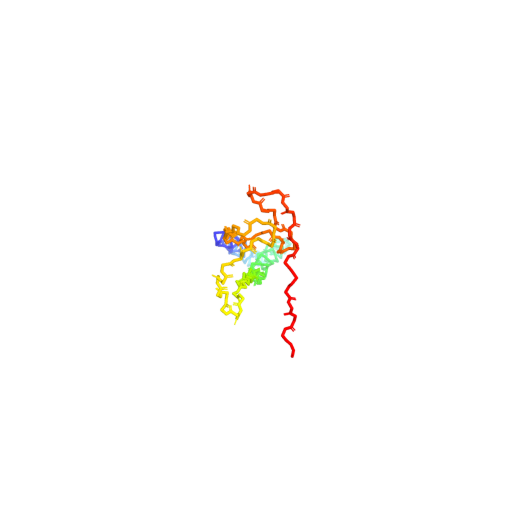2.770 1.00 56.75 99 TYR A C 1
ATOM 742 O O . TYR A 1 99 ? -35.061 9.878 53.672 1.00 56.75 99 TYR A O 1
ATOM 750 N N . CYS A 1 100 ? -33.632 8.303 52.994 1.00 51.34 100 CYS A N 1
ATOM 751 C CA . CYS A 1 100 ? -33.075 8.074 54.337 1.00 51.34 100 CYS A CA 1
ATOM 752 C C . CYS A 1 100 ? -31.541 8.098 54.393 1.00 51.34 100 CYS A C 1
ATOM 754 O O . CYS A 1 100 ? -30.961 7.762 55.426 1.00 51.34 100 CYS A O 1
ATOM 756 N N . GLY A 1 101 ? -30.871 8.421 53.279 1.00 57.41 101 GLY A N 1
ATOM 757 C CA . GLY A 1 101 ? -29.409 8.513 53.191 1.00 57.41 101 GLY A CA 1
ATOM 758 C C . GLY A 1 101 ? -28.666 7.191 53.415 1.00 57.41 101 GLY A C 1
ATOM 759 O O . GLY A 1 101 ? -27.441 7.179 53.496 1.00 57.41 101 GLY A O 1
ATOM 760 N N . ALA A 1 102 ? -29.387 6.072 53.524 1.00 54.25 102 ALA A N 1
ATOM 761 C CA . ALA A 1 102 ? -28.799 4.761 53.750 1.00 54.25 102 ALA A CA 1
ATOM 762 C C . ALA A 1 102 ? -28.128 4.257 52.467 1.00 54.25 102 ALA A C 1
ATOM 764 O O . ALA A 1 102 ? -28.770 4.174 51.420 1.00 54.25 102 ALA A O 1
ATOM 765 N N . THR A 1 103 ? -26.849 3.903 52.560 1.00 54.19 103 THR A N 1
ATOM 766 C CA . THR A 1 103 ? -26.143 3.095 51.561 1.00 54.19 103 THR A CA 1
ATOM 767 C C . THR A 1 103 ? -26.586 1.646 51.708 1.00 54.19 103 THR A C 1
ATOM 769 O O . THR A 1 103 ? -26.307 1.023 52.733 1.00 54.19 103 THR A O 1
ATOM 772 N N . ILE A 1 104 ? -27.298 1.131 50.710 1.00 57.34 104 ILE A N 1
ATOM 773 C CA . ILE A 1 104 ? -27.739 -0.262 50.653 1.00 57.34 104 ILE A CA 1
ATOM 774 C C . ILE A 1 104 ? -26.865 -0.960 49.615 1.00 57.34 104 ILE A C 1
ATOM 776 O O . ILE A 1 104 ? -26.777 -0.510 48.470 1.00 57.34 104 ILE A O 1
ATOM 780 N N . LYS A 1 105 ? -26.203 -2.037 50.038 1.00 51.81 105 LYS A N 1
ATOM 781 C CA . LYS A 1 105 ? -25.499 -2.957 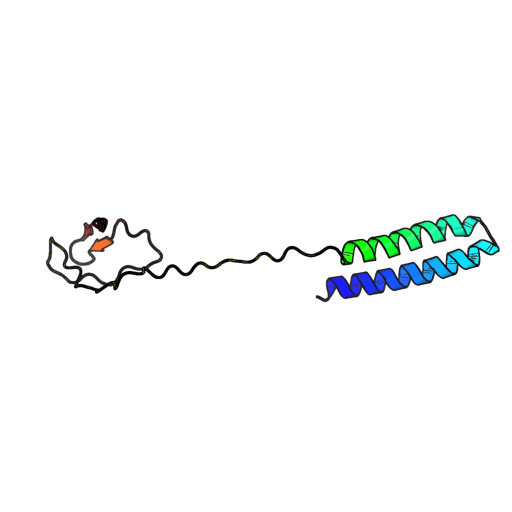49.151 1.00 51.81 105 LYS A CA 1
ATOM 782 C C . LYS A 1 105 ? -26.531 -3.974 48.671 1.00 51.81 105 LYS A C 1
ATOM 784 O O . LYS A 1 105 ? -27.064 -4.710 49.498 1.00 51.81 105 LYS A O 1
ATOM 789 N N . LEU A 1 106 ? -26.894 -3.937 47.388 1.00 58.50 106 LEU A N 1
ATOM 790 C CA . LEU A 1 106 ? -27.742 -4.978 46.809 1.00 58.50 106 LEU A CA 1
ATOM 791 C C . LEU A 1 106 ? -26.871 -6.225 46.674 1.00 58.50 106 LEU A C 1
ATOM 793 O O . LEU A 1 106 ? -25.997 -6.292 45.821 1.00 58.50 106 LEU A O 1
ATOM 797 N N . GLU A 1 107 ? -27.061 -7.174 47.582 1.00 52.59 107 GLU A N 1
ATOM 798 C CA . GLU A 1 107 ? -26.431 -8.484 47.503 1.00 52.59 107 GLU A CA 1
ATOM 799 C C . GLU A 1 107 ? -27.403 -9.392 46.746 1.00 52.59 107 GLU A C 1
ATOM 801 O O . GLU A 1 107 ? -28.411 -9.843 47.293 1.00 52.59 107 GLU A O 1
ATOM 806 N N . GLU A 1 108 ? -27.166 -9.573 45.446 1.00 53.41 108 GLU A N 1
ATOM 807 C CA . GLU A 1 108 ? -27.897 -10.567 44.661 1.00 53.41 108 GLU A CA 1
ATOM 808 C C . GLU A 1 108 ? -27.559 -11.955 45.209 1.00 53.41 108 GLU A C 1
ATOM 810 O O . GLU A 1 108 ? -26.398 -12.368 45.231 1.00 53.41 108 GLU A O 1
ATOM 815 N N . GLN A 1 109 ? -28.574 -12.684 45.679 1.00 42.19 109 GLN A N 1
ATOM 816 C CA . GLN A 1 109 ? -28.385 -14.082 46.040 1.00 42.19 109 GLN A CA 1
ATOM 817 C C . GLN A 1 109 ? -28.160 -14.889 44.755 1.00 42.19 109 GLN A C 1
ATOM 819 O O . GLN A 1 109 ? -28.981 -14.798 43.836 1.00 42.19 109 GLN A O 1
ATOM 824 N N . PRO A 1 110 ? -27.069 -15.669 44.661 1.00 36.25 110 PRO A N 1
ATOM 825 C CA . PRO A 1 110 ? -26.804 -16.468 43.480 1.00 36.25 110 PRO A CA 1
ATOM 826 C C . PRO A 1 110 ? -27.860 -17.568 43.380 1.00 36.25 110 PRO A C 1
ATOM 828 O O . PRO A 1 110 ? -28.007 -18.383 44.288 1.00 36.25 110 PRO A O 1
ATOM 831 N N . ILE A 1 111 ? -28.581 -17.594 42.263 1.00 49.38 111 ILE A N 1
ATOM 832 C CA . ILE A 1 111 ? -29.380 -18.752 41.870 1.00 49.38 111 ILE A CA 1
ATOM 833 C C . ILE A 1 111 ? -28.427 -19.844 41.375 1.00 49.38 111 ILE A C 1
ATOM 835 O O . ILE A 1 111 ? -27.902 -19.769 40.264 1.00 49.38 111 ILE A O 1
ATOM 839 N N . TRP A 1 112 ? -28.182 -20.837 42.222 1.00 56.19 112 TRP A N 1
ATOM 840 C CA . TRP A 1 112 ? -27.658 -22.146 41.841 1.00 56.19 112 TRP A CA 1
ATOM 841 C C . TRP A 1 112 ? -28.638 -23.221 42.298 1.00 56.19 112 TRP A C 1
ATOM 843 O O . TRP A 1 112 ? -29.267 -23.031 43.365 1.00 56.19 112 TRP A O 1
#

=== Feature glossary ===
The record interleaves many kinds of information about one protein. Here is each kind framed as the question it answers.

Q: What does the local fold look like, residue by residue?
A: The Foldseek 3Di string encodes local tertiary geometry as a 20-letter alphabet — one character per residue — derived from the relative positions of nearby Cα atoms. Unlike the amino-acid sequence, 3Di is a direct function of the 3D structure, so two proteins with the same fold have similar 3Di strings even at low sequence identity.

Q: Which residues are in helices, strands, or loops?
A: The SS8 string is DSSP's per-residue secondary-structure call. α-helix (H) means an i→i+4 H-bond ladder; β-strand (E) means the residue participates in a β-sheet; 3₁₀ (G) and π (I) are tighter and wider helices; T/S are turns/bends; '-' is loop.

Q: How big and how compact is the whole molecule?
A: Radius of gyration (Rg) is the root-mean-square distance of Cα atoms from their centroid — a single number for overall size and compactness. A globular domain of N residues has Rg ≈ 2.2·N^0.38 Å; an extended or disordered chain has a much larger Rg. The Cα contact count is the number of residue pairs whose Cα atoms are within 8 Å and are more than four positions apart in sequence — a standard proxy for tertiary packing density. The bounding box is the smallest axis-aligned box enclosing all Cα atoms.

Q: Where is each backbone atom in 3D?
A: Structure coordinates are given as an mmCIF _atom_site loop: one row per atom with element, residue name, chain id, sequence number, and x/y/z position in Å. Only the four main-chain atoms per residue are included here; side chains are omitted to keep the record compact.

Q: What is the amino-acid chain?
A: Primary structure: the covalent order of the twenty standard amino acids along the backbone. Two proteins with the same sequence will (almost always) fold to the same structure; two with 30% identity often share a fold but not the details.

Q: What if only a Cα trace is available?
A: Three-state secondary structure (P-SEA) collapses the eight DSSP classes into helix (a), strand (b), and coil (c). P-SEA assigns these from Cα geometry alone — distances and angles — without requiring backbone oxygens, so it works on any Cα trace.

Q: What family and function is it annotated with?
A: Database cross-references. InterPro integrates a dozen domain/family signature databases into unified entries with residue-range hits. GO terms attach function/process/location labels with evidence codes. CATH codes position the fold in a four-level structural taxonomy. Organism is the NCBI-taxonomy species name.

Q: How confident is the AlphaFold model at each residue?
A: pLDDT is the predicted lDDT-Cα score: AlphaFold's confidence that the local environment of each residue (all inter-atomic distances within 15 Å) is correctly placed. It is a per-residue number between 0 and 100, with higher meaning more reliable.

Q: How mobile is each atom in the crystal?
A: B-factor (Debye–Waller factor) reflects atomic displacement in the crystal lattice. It is an experimental observable (units Å²), not a prediction; low values mean the atom is pinned down, high values mean it moves or is heterogeneous across the crystal.

Q: Which residues are buried vs exposed?
A: SASA measures how much of the protein is reachable by solvent. It is computed by rolling a water-sized probe over the atomic surface and summing the exposed area (Å²). Per-residue SASA distinguishes core (buried, low SASA) from surface (exposed, high SASA) residues; total SASA is a whole-molecule size measure.

Q: What do the diagnostic plots show?
A: Plot images: a contact map (which residues are close in 3D, as an N×N binary image), a Ramachandran scatter (backbone torsion angles, revealing secondary-structure composition at a glance), and — for AlphaFold structures — a PAE heatmap (pairwise prediction confidence).

Q: What known structures does this most resemble?
A: The Foldseek neighbor list gives the closest experimentally determined structures in the PDB, ranked by structural alignment. TM-score near 1 means near-identical fold; near 0.3 means only rough topology match. This is how one finds what a novel AlphaFold prediction most resembles in the solved-structure universe.

Q: Are the domains correctly placed relative to each other?
A: Predicted aligned error is AlphaFold's pairwise confidence. Unlike pLDDT (per-residue), PAE is per-residue-pair and captures whether two parts of the structure are correctly placed relative to each other. Units are ångströms of expected positional error.

Q: What do the rendered images show?
A: Structure images are PyMOL renders from six orthogonal camera directions. Cartoon representation draws helices as coils and strands as arrows; sticks shows the backbone as bonds; surface shows the solvent-excluded envelope. Rainbow coloring maps sequence position to hue (blue→red, N→C); chain coloring assigns a distinct color per polypeptide.

Q: What are the backbone torsion angles?
A: φ (phi) and ψ (psi) are the two rotatable backbone dihedrals per residue: φ is the C(i-1)–N–Cα–C torsion, ψ is the N–Cα–C–N(i+1) torsion, both in degrees on (−180°, 180°]. α-helical residues cluster near (−60°, −45°); β-strand residues near (−120°, +130°). A Ramachandran plot is simply a scatter of (φ, ψ) for every residue.